Protein AF-D3SZ60-F1 (afdb_monomer_lite)

Secondary structure (DSSP, 8-state):
---TT--EEEEEEETTT--EEEEEE-TTS-EEESS-SS-TTS---EEEE---S------------------------------

Organism: Natrialba magadii (strain ATCC 43099 / DSM 3394 / CCM 3739 / CIP 104546 / IAM 13178 / JCM 8861 / NBRC 102185 / NCIMB 2190 / MS3) (NCBI:txid547559)

Sequence (83 aa):
MANRDDVSRELAKCTSCDSIYAARQWPDGEIQLIGSGSCPCGSTEFVIVDDTDSEQAGGSDEPDGKRDPDRDDDPSPGRTTAE

pLDDT: mean 71.37, std 15.5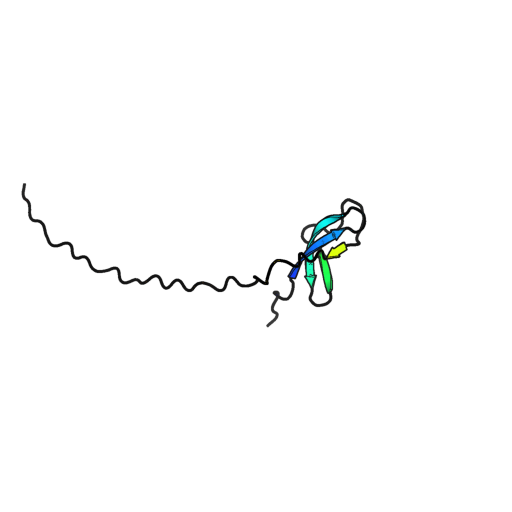1, range [45.0, 91.56]

Foldseek 3Di:
DDPPPQWDWFWKAFPPPRDIFIWIAHPVGDIGTDPDCDDPVRDPDIDTDPPPPDDDDPDPPDPPPPPPPPPPDDPPDDDDDDD

Structure (mmCIF, N/CA/C/O backbone):
data_AF-D3SZ60-F1
#
_entry.id   AF-D3SZ60-F1
#
loop_
_atom_site.group_PDB
_atom_site.id
_atom_site.type_symbol
_atom_site.label_atom_id
_atom_site.label_alt_id
_atom_site.label_comp_id
_atom_site.label_asym_id
_atom_site.label_entity_id
_atom_site.label_seq_id
_atom_site.pdbx_PDB_ins_code
_atom_site.Cartn_x
_atom_site.Cartn_y
_atom_site.Cartn_z
_atom_site.occupancy
_atom_site.B_iso_or_equiv
_atom_site.auth_seq_id
_atom_site.auth_comp_id
_atom_site.auth_asym_id
_atom_site.auth_atom_id
_atom_site.pdbx_PDB_model_num
ATOM 1 N N . MET A 1 1 ? 27.955 -1.418 -10.247 1.00 48.31 1 MET A N 1
ATOM 2 C CA . MET A 1 1 ? 26.926 -2.444 -9.987 1.00 48.31 1 MET A CA 1
ATOM 3 C C . MET A 1 1 ? 26.235 -2.106 -8.678 1.00 48.31 1 MET A C 1
ATOM 5 O O . MET A 1 1 ? 26.829 -2.280 -7.626 1.00 48.31 1 MET A O 1
ATOM 9 N N . ALA A 1 2 ? 25.048 -1.520 -8.780 1.00 45.16 2 ALA A N 1
ATOM 10 C CA . ALA A 1 2 ? 24.022 -1.416 -7.746 1.00 45.16 2 ALA A CA 1
ATOM 11 C C . ALA A 1 2 ? 22.759 -1.100 -8.550 1.00 45.16 2 ALA A C 1
ATOM 13 O O . ALA A 1 2 ? 22.546 0.051 -8.933 1.00 45.16 2 ALA A O 1
ATOM 14 N N . ASN A 1 3 ? 22.063 -2.149 -8.984 1.00 46.88 3 ASN A N 1
ATOM 15 C CA . ASN A 1 3 ? 20.800 -2.021 -9.693 1.00 46.88 3 ASN A CA 1
ATOM 16 C C . ASN A 1 3 ? 19.871 -1.336 -8.683 1.00 46.88 3 ASN A C 1
ATOM 18 O O . ASN A 1 3 ? 19.580 -1.878 -7.627 1.00 46.88 3 ASN A O 1
ATOM 22 N N . ARG A 1 4 ? 19.516 -0.073 -8.924 1.00 54.72 4 ARG A N 1
ATOM 23 C CA . ARG A 1 4 ? 18.533 0.646 -8.092 1.00 54.72 4 ARG A CA 1
A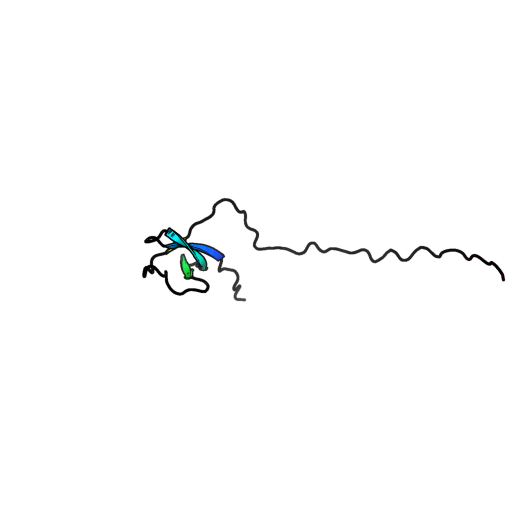TOM 24 C C . ARG A 1 4 ? 17.108 0.187 -8.438 1.00 54.72 4 ARG A C 1
ATOM 26 O O . ARG A 1 4 ? 16.145 0.853 -8.070 1.00 54.72 4 ARG A O 1
ATOM 33 N N . ASP A 1 5 ? 17.015 -0.913 -9.178 1.00 57.28 5 ASP A N 1
ATOM 34 C CA . ASP A 1 5 ? 15.839 -1.441 -9.843 1.00 57.28 5 ASP A CA 1
ATOM 35 C C . ASP A 1 5 ? 15.183 -2.577 -9.039 1.00 57.28 5 ASP A C 1
ATOM 37 O O . ASP A 1 5 ? 14.080 -2.979 -9.380 1.00 57.28 5 ASP A O 1
ATOM 41 N N . ASP A 1 6 ? 15.781 -3.025 -7.924 1.00 65.44 6 ASP A N 1
ATOM 42 C CA . ASP A 1 6 ? 15.146 -3.989 -7.005 1.00 65.44 6 ASP A CA 1
ATOM 43 C C . ASP A 1 6 ? 14.014 -3.368 -6.159 1.00 65.44 6 ASP A C 1
ATOM 45 O O . ASP A 1 6 ? 13.401 -4.054 -5.343 1.00 65.44 6 ASP A O 1
ATOM 49 N N . VAL A 1 7 ? 13.746 -2.061 -6.301 1.00 78.25 7 VAL A N 1
ATOM 50 C CA . VAL A 1 7 ? 12.643 -1.398 -5.598 1.00 78.25 7 VAL A CA 1
ATOM 51 C C . VAL A 1 7 ? 11.385 -1.391 -6.471 1.00 78.25 7 VAL A C 1
ATOM 53 O O . VAL A 1 7 ? 11.279 -0.637 -7.445 1.00 78.25 7 VAL A O 1
ATOM 56 N N . SER A 1 8 ? 10.408 -2.217 -6.105 1.00 81.88 8 SER A N 1
ATOM 57 C CA . SER A 1 8 ? 9.116 -2.278 -6.792 1.00 81.88 8 SER A CA 1
ATOM 58 C C . SER A 1 8 ? 8.215 -1.139 -6.331 1.00 81.88 8 SER A C 1
ATOM 60 O O . SER A 1 8 ? 8.197 -0.760 -5.156 1.00 81.88 8 SER A O 1
ATOM 62 N N . ARG A 1 9 ? 7.486 -0.532 -7.271 1.00 84.81 9 ARG A N 1
ATOM 63 C CA . ARG A 1 9 ? 6.494 0.505 -6.968 1.00 84.81 9 ARG A CA 1
ATOM 64 C C . ARG A 1 9 ? 5.142 -0.170 -6.824 1.00 84.81 9 ARG A C 1
ATOM 66 O O . ARG A 1 9 ? 4.572 -0.586 -7.820 1.00 84.81 9 ARG A O 1
ATOM 73 N N . GLU A 1 10 ? 4.644 -0.194 -5.601 1.00 86.56 10 GLU A N 1
ATOM 74 C CA . GLU A 1 10 ? 3.433 -0.907 -5.217 1.00 86.56 10 GLU A CA 1
ATOM 75 C C . GLU A 1 10 ? 2.392 0.056 -4.640 1.00 86.56 10 GLU A C 1
ATOM 77 O O . GLU A 1 10 ? 2.687 1.207 -4.292 1.00 86.56 10 GLU A O 1
ATOM 82 N N . LEU A 1 11 ? 1.154 -0.412 -4.512 1.00 89.00 11 LEU A N 1
ATOM 83 C CA . LEU A 1 11 ? 0.112 0.311 -3.793 1.00 89.00 11 LEU A CA 1
ATOM 84 C C . LEU A 1 11 ? 0.071 -0.163 -2.344 1.00 89.00 11 LEU A C 1
ATOM 86 O O . LEU A 1 11 ? 0.084 -1.355 -2.062 1.00 89.00 11 LEU A O 1
ATOM 90 N N . ALA A 1 12 ? 0.002 0.778 -1.407 1.00 88.94 12 ALA A N 1
ATOM 91 C CA . ALA A 1 12 ? -0.157 0.492 0.008 1.00 88.94 12 ALA A CA 1
ATOM 92 C C . ALA A 1 12 ? -1.469 1.076 0.529 1.00 88.94 12 ALA A C 1
ATOM 94 O O . ALA A 1 12 ? -1.829 2.219 0.244 1.00 88.94 12 ALA A O 1
ATOM 95 N N . LYS A 1 13 ? -2.176 0.289 1.331 1.00 90.06 13 LYS A N 1
ATOM 96 C CA . LYS A 1 13 ? -3.446 0.651 1.948 1.00 90.06 13 LYS A CA 1
ATOM 97 C C . LYS A 1 13 ? -3.271 0.899 3.432 1.00 90.06 13 LYS A C 1
ATOM 99 O O . LYS A 1 13 ? -2.652 0.103 4.133 1.00 90.06 13 LYS A O 1
ATOM 104 N N . CYS A 1 14 ? -3.852 1.989 3.916 1.00 91.56 14 CYS A N 1
ATOM 105 C CA . CYS A 1 14 ? -3.938 2.264 5.344 1.00 91.56 14 CYS A CA 1
ATOM 106 C C . CYS A 1 14 ? -4.909 1.284 6.015 1.00 91.56 14 CYS A C 1
ATOM 108 O O . CYS A 1 14 ? -6.060 1.171 5.595 1.00 91.56 14 CYS A O 1
ATOM 110 N N . THR A 1 15 ? -4.486 0.627 7.095 1.00 88.88 15 THR A N 1
ATOM 111 C CA . THR A 1 15 ? -5.334 -0.326 7.839 1.00 88.88 15 THR A CA 1
ATOM 112 C C . THR A 1 15 ? -6.421 0.347 8.680 1.00 88.88 15 THR A C 1
ATOM 114 O O . THR A 1 15 ? -7.330 -0.324 9.157 1.00 88.88 15 THR A O 1
ATOM 117 N N . SER A 1 16 ? -6.336 1.665 8.887 1.00 90.88 16 SER A N 1
ATOM 118 C CA . SER A 1 16 ? -7.271 2.409 9.745 1.00 90.88 16 SER A CA 1
ATOM 119 C C . SER A 1 16 ? -8.371 3.151 8.993 1.00 90.88 16 SER A C 1
ATOM 121 O O . SER A 1 16 ? -9.449 3.348 9.543 1.00 90.88 16 SER A O 1
ATOM 123 N N . CYS A 1 17 ? -8.099 3.622 7.776 1.00 91.38 17 CYS A N 1
ATOM 124 C CA . CYS A 1 17 ? -9.066 4.388 6.981 1.00 91.38 17 CYS A CA 1
ATOM 125 C C . CYS A 1 17 ? -9.274 3.840 5.568 1.00 91.38 17 CYS A C 1
ATOM 127 O O . CYS A 1 17 ? -9.997 4.454 4.788 1.00 91.38 17 CYS A O 1
ATOM 129 N N . ASP A 1 18 ? -8.600 2.742 5.223 1.00 88.62 18 ASP A N 1
ATOM 130 C CA . ASP A 1 18 ? -8.679 2.079 3.922 1.00 88.62 18 ASP A CA 1
ATOM 131 C C . ASP A 1 18 ? -8.229 2.931 2.717 1.00 88.62 18 ASP A C 1
ATOM 133 O O . ASP A 1 18 ? -8.378 2.505 1.572 1.00 88.62 18 ASP A O 1
ATOM 137 N N . SER A 1 19 ? -7.623 4.099 2.949 1.00 88.44 19 SER A N 1
ATOM 138 C CA . SER A 1 19 ? -7.059 4.943 1.892 1.00 88.44 19 SER A CA 1
ATOM 139 C C . SER A 1 19 ? -5.855 4.287 1.211 1.00 88.44 19 SER A C 1
ATOM 141 O O . SER A 1 19 ? -4.993 3.713 1.882 1.00 88.44 19 SER A O 1
ATOM 143 N N . ILE A 1 20 ? -5.777 4.433 -0.114 1.00 89.12 20 ILE A N 1
ATOM 144 C CA . ILE A 1 20 ? -4.710 3.889 -0.965 1.00 89.12 20 ILE A CA 1
ATOM 145 C C . ILE A 1 20 ? -3.661 4.960 -1.266 1.00 89.12 20 ILE A C 1
ATOM 147 O O . ILE A 1 20 ? -3.996 6.091 -1.624 1.00 89.12 20 ILE A O 1
ATOM 151 N N . TYR A 1 21 ? -2.391 4.580 -1.162 1.00 87.62 21 TYR A N 1
ATOM 152 C CA . TYR A 1 21 ? -1.229 5.424 -1.410 1.00 87.62 21 TYR A CA 1
ATOM 153 C C . TYR A 1 21 ? -0.215 4.700 -2.289 1.00 87.62 21 TYR A C 1
ATOM 155 O O . TYR A 1 21 ? -0.084 3.480 -2.237 1.00 87.62 21 TYR A O 1
ATOM 163 N N . ALA A 1 22 ? 0.544 5.465 -3.069 1.00 88.25 22 ALA A N 1
ATOM 164 C CA . ALA A 1 22 ? 1.700 4.927 -3.770 1.00 88.25 22 ALA A CA 1
ATOM 165 C C . ALA A 1 22 ? 2.838 4.674 -2.772 1.00 88.25 22 ALA A C 1
ATOM 167 O O . ALA A 1 22 ? 3.191 5.558 -1.985 1.00 88.25 22 ALA A O 1
ATOM 168 N N . ALA A 1 23 ? 3.436 3.491 -2.833 1.00 88.94 23 ALA A N 1
ATOM 169 C CA . ALA A 1 23 ? 4.540 3.075 -1.988 1.00 88.94 23 ALA A CA 1
ATOM 170 C C . ALA A 1 23 ? 5.632 2.382 -2.809 1.00 88.94 23 ALA A C 1
ATOM 172 O O . ALA A 1 23 ? 5.465 2.036 -3.976 1.00 88.94 23 ALA A O 1
ATOM 173 N N . ARG A 1 24 ? 6.799 2.225 -2.201 1.00 87.38 24 ARG A N 1
ATOM 174 C CA . ARG A 1 24 ? 7.895 1.409 -2.708 1.00 87.38 24 ARG A CA 1
ATOM 175 C C . ARG A 1 24 ? 8.092 0.255 -1.757 1.00 87.38 24 ARG A C 1
ATOM 177 O O . ARG A 1 24 ? 8.204 0.501 -0.558 1.00 87.38 24 ARG A O 1
ATOM 184 N N . GLN A 1 25 ? 8.140 -0.951 -2.294 1.00 86.38 25 GLN A N 1
ATOM 185 C CA . GLN A 1 25 ? 8.523 -2.132 -1.549 1.00 86.38 25 GLN A CA 1
ATOM 186 C C . GLN A 1 25 ? 9.974 -2.467 -1.883 1.00 86.38 25 GLN A C 1
ATOM 188 O O . GLN A 1 25 ? 10.345 -2.607 -3.050 1.00 86.38 25 GLN A O 1
ATOM 193 N N . TRP A 1 26 ? 10.797 -2.550 -0.848 1.00 86.44 26 TRP A N 1
ATOM 194 C CA . TRP A 1 26 ? 12.166 -3.030 -0.943 1.00 86.44 26 TRP A CA 1
ATOM 195 C C . TRP A 1 26 ? 12.199 -4.565 -0.895 1.00 86.44 26 TRP A C 1
ATOM 197 O O . TRP A 1 26 ? 11.281 -5.181 -0.347 1.00 86.44 26 TRP A O 1
ATOM 207 N N . PRO A 1 27 ? 13.252 -5.212 -1.423 1.00 78.81 27 PRO A N 1
ATOM 208 C CA . PRO A 1 27 ? 13.350 -6.674 -1.449 1.00 78.81 27 PRO A CA 1
ATOM 209 C C . PRO A 1 27 ? 13.460 -7.307 -0.051 1.00 78.81 27 PRO A C 1
ATOM 211 O O . PRO A 1 27 ? 13.202 -8.497 0.108 1.00 78.81 27 PRO A O 1
ATOM 214 N N . ASP A 1 28 ? 13.825 -6.531 0.972 1.00 82.31 28 ASP A N 1
ATOM 215 C CA . ASP A 1 28 ? 13.789 -6.946 2.380 1.00 82.31 28 ASP A CA 1
ATOM 216 C C . ASP A 1 28 ? 12.376 -6.908 2.999 1.00 82.31 28 ASP A C 1
ATOM 218 O O . ASP A 1 28 ? 12.168 -7.439 4.091 1.00 82.31 28 ASP A O 1
ATOM 222 N N . GLY A 1 29 ? 11.400 -6.333 2.289 1.00 78.94 29 GLY A N 1
ATOM 223 C CA . GLY A 1 29 ? 10.019 -6.178 2.736 1.00 78.94 29 GLY A CA 1
ATOM 224 C C . GLY A 1 29 ? 9.701 -4.816 3.355 1.00 78.94 29 GLY A C 1
ATOM 225 O O . GLY A 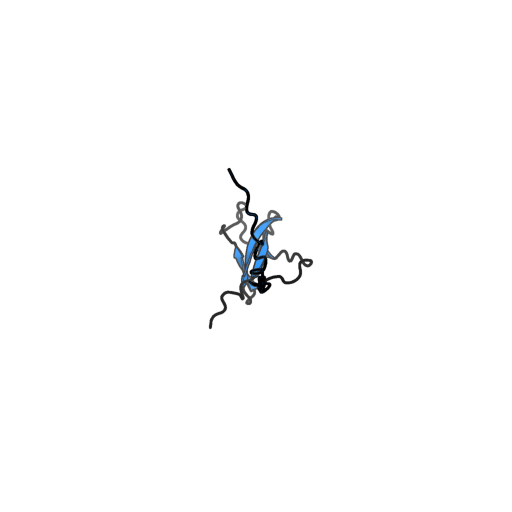1 29 ? 8.547 -4.592 3.722 1.00 78.94 29 GLY A O 1
ATOM 226 N N . GLU A 1 30 ? 10.664 -3.895 3.462 1.00 84.88 30 GLU A N 1
ATOM 227 C CA . GLU A 1 30 ? 10.406 -2.524 3.898 1.00 84.88 30 GLU A CA 1
ATOM 228 C C . GLU A 1 30 ? 9.495 -1.789 2.904 1.00 84.88 30 GLU A C 1
ATOM 230 O O . GLU A 1 30 ? 9.667 -1.851 1.685 1.00 84.88 30 GLU A O 1
ATOM 235 N N . ILE A 1 31 ? 8.512 -1.063 3.441 1.00 86.75 31 ILE A N 1
ATOM 236 C CA . ILE A 1 31 ? 7.537 -0.298 2.663 1.00 86.75 31 ILE A CA 1
ATOM 237 C C . ILE A 1 31 ? 7.754 1.187 2.935 1.00 86.75 31 ILE A C 1
ATOM 239 O O . ILE A 1 31 ? 7.622 1.653 4.066 1.00 86.75 31 ILE A O 1
ATOM 243 N N . GLN A 1 32 ? 8.025 1.954 1.883 1.00 86.44 32 GLN A N 1
ATOM 244 C CA . GLN A 1 32 ? 8.205 3.400 1.959 1.00 86.44 32 GLN A CA 1
ATOM 245 C C . GLN A 1 32 ? 7.169 4.113 1.091 1.00 86.44 32 GLN A C 1
ATOM 247 O O . GLN A 1 32 ? 7.180 4.000 -0.134 1.00 86.44 32 GLN A O 1
ATOM 252 N N . LEU A 1 33 ? 6.297 4.908 1.709 1.00 87.88 33 LEU A N 1
ATOM 253 C CA . LEU A 1 33 ? 5.349 5.746 0.976 1.00 87.88 33 LEU A CA 1
ATOM 254 C C . LEU A 1 33 ? 6.058 6.766 0.071 1.00 87.88 33 LEU A C 1
ATOM 256 O O . LEU A 1 33 ? 7.053 7.392 0.443 1.00 87.88 33 LEU A O 1
ATOM 260 N N . ILE A 1 34 ? 5.508 6.968 -1.126 1.00 86.50 34 ILE A N 1
ATOM 261 C CA . ILE A 1 34 ? 5.993 7.949 -2.096 1.00 86.50 34 ILE A CA 1
ATOM 262 C C . ILE A 1 34 ? 5.161 9.226 -1.961 1.00 86.50 34 ILE A C 1
ATOM 264 O O . ILE A 1 34 ? 3.944 9.214 -2.122 1.00 86.50 34 ILE A O 1
ATOM 268 N N . GLY A 1 35 ? 5.822 10.356 -1.708 1.00 77.62 35 GLY A N 1
ATOM 269 C CA . GLY A 1 35 ? 5.193 11.684 -1.732 1.00 77.62 35 GLY A CA 1
ATOM 270 C C . GLY A 1 35 ? 4.395 12.068 -0.480 1.00 77.62 35 GLY A C 1
ATOM 271 O O . GLY A 1 35 ? 3.996 13.222 -0.357 1.00 77.62 35 GLY A O 1
ATOM 272 N N . SER A 1 36 ? 4.205 11.158 0.476 1.00 69.06 36 SER A N 1
ATOM 273 C CA . SER A 1 36 ? 3.588 11.447 1.777 1.00 69.06 36 SER A CA 1
ATOM 274 C C . SER A 1 36 ? 4.223 10.576 2.861 1.00 69.06 36 SER A C 1
ATOM 276 O O . SER A 1 36 ? 4.521 9.418 2.610 1.00 69.06 36 SER A O 1
ATOM 278 N N . GLY A 1 37 ? 4.500 11.136 4.042 1.00 72.69 37 GLY A N 1
ATOM 279 C CA . GLY A 1 37 ? 5.138 10.399 5.146 1.00 72.69 37 GLY A CA 1
ATOM 280 C C . GLY A 1 37 ? 4.151 9.725 6.103 1.00 72.69 37 GLY A C 1
ATOM 281 O O . GLY A 1 37 ? 4.558 8.934 6.948 1.00 72.69 37 GLY A O 1
ATOM 282 N N . SER A 1 38 ? 2.864 10.054 6.003 1.00 78.19 38 SER A N 1
ATOM 283 C CA . SER A 1 38 ? 1.829 9.576 6.915 1.00 78.19 38 SER A CA 1
ATOM 284 C C . SER A 1 38 ? 0.442 9.684 6.292 1.00 78.19 38 SER A C 1
ATOM 286 O O . SER A 1 38 ? 0.195 10.493 5.394 1.00 78.19 38 SER A O 1
ATOM 288 N N . CYS A 1 39 ? -0.483 8.873 6.802 1.00 84.06 39 CYS A N 1
ATOM 289 C CA . CYS A 1 39 ? -1.894 8.999 6.481 1.00 84.06 39 CYS A CA 1
ATOM 290 C C . CYS A 1 39 ? -2.459 10.275 7.137 1.00 84.06 39 CYS A C 1
ATOM 292 O O . CYS A 1 39 ? -2.155 10.536 8.303 1.00 84.06 39 CYS A O 1
ATOM 294 N N . PRO A 1 40 ? -3.365 11.026 6.481 1.00 83.62 40 PRO A N 1
ATOM 295 C CA . PRO A 1 40 ? -4.101 12.133 7.104 1.00 83.62 40 PRO A CA 1
ATOM 296 C C . PRO A 1 40 ? -4.971 11.686 8.289 1.00 83.62 40 PRO A C 1
ATOM 298 O O . PRO A 1 40 ? -5.372 12.504 9.108 1.00 83.62 40 PRO A O 1
ATOM 301 N N . CYS A 1 41 ? -5.247 10.385 8.393 1.00 86.50 41 CYS A N 1
ATOM 302 C CA . CYS A 1 41 ? -5.923 9.766 9.524 1.00 86.50 41 CYS A CA 1
ATOM 303 C C . CYS A 1 41 ? -5.045 9.635 10.784 1.00 86.50 41 CYS A C 1
ATOM 305 O O . CYS A 1 41 ? -5.569 9.335 11.851 1.00 86.50 41 CYS A O 1
ATOM 307 N N . GLY A 1 42 ? -3.728 9.850 10.674 1.00 85.38 42 GLY A N 1
ATOM 308 C CA . GLY A 1 42 ? -2.768 9.714 11.774 1.00 85.38 42 GLY A CA 1
ATOM 309 C C . GLY A 1 42 ? -2.129 8.329 11.902 1.00 85.38 42 GLY A C 1
ATOM 310 O O . GLY A 1 42 ? -1.181 8.174 12.667 1.00 85.38 42 GLY A O 1
ATOM 311 N N . SER A 1 43 ? -2.592 7.339 11.140 1.00 85.00 43 SER A N 1
ATOM 312 C CA . SER A 1 43 ? -2.013 5.995 11.152 1.0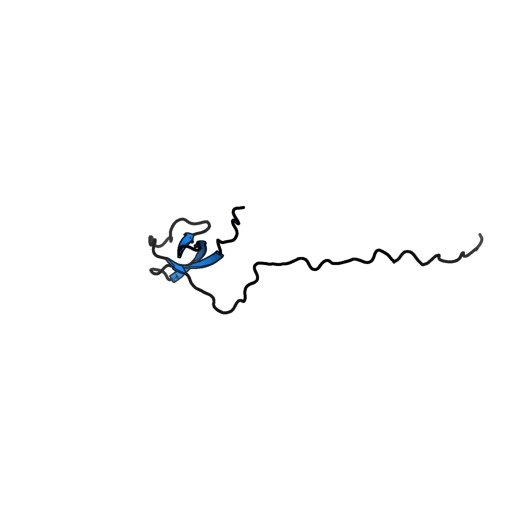0 85.00 43 SER A CA 1
ATOM 313 C C . SER A 1 43 ? -0.737 5.908 10.320 1.00 85.00 43 SER A C 1
ATOM 315 O O . SER A 1 43 ? -0.608 6.528 9.259 1.00 85.00 43 SER A O 1
ATOM 317 N N . THR A 1 44 ? 0.199 5.098 10.809 1.00 84.62 44 THR A N 1
ATOM 318 C CA . THR A 1 44 ? 1.461 4.759 10.136 1.00 84.62 44 THR A CA 1
ATOM 319 C C . THR A 1 44 ? 1.530 3.284 9.745 1.00 84.62 44 THR A C 1
ATOM 321 O O . THR A 1 44 ? 2.581 2.801 9.336 1.00 84.62 44 THR A O 1
ATOM 324 N N . GLU A 1 45 ? 0.421 2.563 9.903 1.00 86.94 45 GLU A N 1
ATOM 325 C CA . GLU A 1 45 ? 0.294 1.159 9.532 1.00 86.94 45 GLU A CA 1
ATOM 326 C C . GLU A 1 45 ? -0.276 1.048 8.120 1.00 86.94 45 GLU A C 1
ATOM 328 O O . GLU A 1 45 ? -1.405 1.468 7.839 1.00 86.94 45 GLU A O 1
ATOM 333 N N . PHE A 1 46 ? 0.528 0.473 7.232 1.00 87.56 46 PHE A N 1
ATOM 334 C CA . PHE A 1 46 ? 0.194 0.288 5.831 1.00 87.56 46 PHE A CA 1
ATOM 335 C C . PHE A 1 46 ? 0.486 -1.146 5.411 1.00 87.56 46 PHE A C 1
ATOM 337 O O . PHE A 1 46 ? 1.448 -1.753 5.878 1.00 87.56 46 PHE A O 1
ATOM 344 N N . VAL A 1 47 ? -0.338 -1.671 4.512 1.00 89.19 47 VAL A N 1
ATOM 345 C CA . VAL A 1 47 ? -0.186 -3.012 3.939 1.00 89.19 47 VAL A CA 1
ATOM 346 C C . VAL A 1 47 ? -0.136 -2.915 2.420 1.00 89.19 47 VAL A C 1
ATOM 348 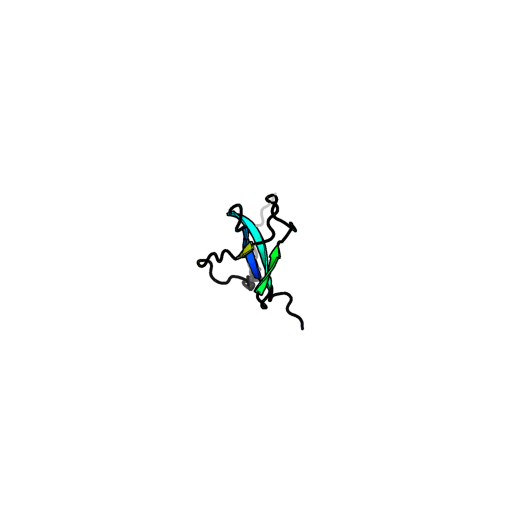O O . VAL A 1 47 ? -0.882 -2.123 1.845 1.00 89.19 47 VAL A O 1
ATOM 351 N N . ILE A 1 48 ? 0.740 -3.687 1.771 1.00 88.94 48 ILE A N 1
ATOM 352 C CA . ILE A 1 48 ? 0.779 -3.758 0.304 1.00 88.94 48 ILE A CA 1
ATOM 353 C C . ILE A 1 48 ? -0.531 -4.368 -0.196 1.00 88.94 48 ILE A C 1
ATOM 355 O O . ILE A 1 48 ? -0.968 -5.412 0.290 1.00 88.94 48 ILE A O 1
ATOM 359 N N . VAL A 1 49 ? -1.164 -3.684 -1.142 1.00 87.56 49 VAL A N 1
ATOM 360 C CA . VAL A 1 49 ? -2.268 -4.212 -1.934 1.00 87.56 49 VAL A CA 1
ATOM 361 C C . VAL A 1 49 ? -1.647 -4.692 -3.228 1.00 87.56 49 VAL A C 1
ATOM 363 O O . VAL A 1 49 ? -1.398 -3.901 -4.132 1.00 87.56 49 VAL A O 1
ATOM 366 N N . ASP A 1 50 ? -1.337 -5.981 -3.253 1.00 73.31 50 ASP A N 1
ATOM 367 C CA . ASP A 1 50 ? -0.879 -6.659 -4.453 1.00 73.31 50 ASP A CA 1
ATOM 368 C C . ASP A 1 50 ? -2.076 -6.762 -5.408 1.00 73.31 50 ASP A C 1
ATOM 370 O O . ASP A 1 50 ? -3.071 -7.429 -5.107 1.00 73.31 50 ASP A O 1
ATOM 374 N N . ASP A 1 51 ? -2.027 -6.022 -6.515 1.00 62.12 51 ASP A N 1
ATOM 375 C CA . ASP A 1 51 ? -2.979 -6.176 -7.613 1.00 62.12 51 ASP A CA 1
ATOM 376 C C . ASP A 1 51 ? -2.490 -7.373 -8.431 1.00 62.12 51 ASP A C 1
ATOM 378 O O . ASP A 1 51 ? -1.774 -7.238 -9.422 1.00 62.12 51 ASP A O 1
ATOM 382 N N . THR A 1 52 ? -2.764 -8.577 -7.929 1.00 51.88 52 THR A N 1
ATOM 383 C CA . THR A 1 52 ? -2.340 -9.841 -8.540 1.00 51.88 52 THR A CA 1
ATOM 384 C C . THR A 1 52 ? -3.136 -10.118 -9.826 1.00 51.88 52 THR A C 1
ATOM 386 O O . THR A 1 52 ? -3.834 -11.120 -9.926 1.00 51.88 52 THR A O 1
ATOM 389 N N . ASP A 1 53 ? -3.071 -9.209 -10.803 1.00 48.16 53 ASP A N 1
ATOM 390 C CA . ASP A 1 53 ? -3.424 -9.411 -12.213 1.00 48.16 53 ASP A CA 1
ATOM 391 C C . ASP A 1 53 ? -2.785 -8.318 -13.094 1.00 48.16 53 ASP A C 1
ATOM 393 O O . ASP A 1 53 ? -3.440 -7.622 -13.863 1.00 48.16 53 ASP A O 1
ATOM 397 N N . SER A 1 54 ? -1.481 -8.085 -12.973 1.00 46.44 54 SER A N 1
ATOM 398 C CA . SER A 1 54 ? -0.746 -7.346 -14.003 1.00 46.44 54 SER A CA 1
ATOM 399 C C . SER A 1 54 ? 0.673 -7.869 -14.072 1.00 46.44 54 SER A C 1
ATOM 401 O O . SER A 1 54 ? 1.542 -7.549 -13.267 1.00 46.44 54 SER A O 1
ATOM 403 N N . GLU A 1 55 ? 0.859 -8.757 -15.038 1.00 53.03 55 GLU A N 1
ATOM 404 C CA . GLU A 1 55 ? 2.123 -9.357 -15.406 1.00 53.03 55 GLU A CA 1
ATOM 405 C C . GLU A 1 55 ? 3.237 -8.306 -15.478 1.00 53.03 55 GLU A C 1
ATOM 407 O O . GLU A 1 55 ? 3.082 -7.238 -16.070 1.00 53.03 55 GLU A O 1
ATOM 412 N N . GLN A 1 56 ? 4.365 -8.650 -14.859 1.00 59.34 56 GLN A N 1
ATOM 413 C CA . GLN A 1 56 ? 5.687 -8.066 -15.052 1.00 59.34 56 GLN A CA 1
ATOM 414 C C . GLN A 1 56 ? 5.819 -7.266 -16.361 1.00 59.34 56 GLN A C 1
ATOM 416 O O . GLN A 1 56 ? 5.945 -7.838 -17.440 1.00 59.34 56 GLN A O 1
ATOM 421 N N . ALA A 1 57 ? 5.860 -5.939 -16.266 1.00 54.66 57 ALA A N 1
ATOM 422 C CA . ALA A 1 57 ? 6.278 -5.083 -17.375 1.00 54.66 57 ALA A CA 1
ATOM 423 C C . ALA A 1 57 ? 7.164 -3.933 -16.876 1.00 54.66 57 ALA A C 1
ATOM 425 O O . ALA A 1 57 ? 7.035 -2.776 -17.271 1.00 54.66 57 ALA A O 1
ATOM 426 N N . GLY A 1 58 ? 8.111 -4.267 -15.999 1.00 53.06 58 GLY A N 1
ATOM 427 C CA . GLY A 1 58 ? 9.401 -3.594 -16.004 1.00 53.06 58 GLY A CA 1
ATOM 428 C C . GLY A 1 58 ? 10.186 -4.109 -17.206 1.00 53.06 58 GLY A C 1
ATOM 429 O O . GLY A 1 58 ? 10.720 -5.211 -17.157 1.00 53.06 58 GLY A O 1
ATOM 430 N N . GLY A 1 59 ? 10.208 -3.336 -18.291 1.00 48.72 59 GLY A N 1
ATOM 431 C CA . GLY A 1 59 ? 10.995 -3.655 -19.481 1.00 48.72 59 GLY A CA 1
ATOM 432 C C . GLY A 1 59 ? 10.266 -3.347 -20.779 1.00 48.72 59 GLY A C 1
ATOM 433 O O . GLY A 1 59 ? 9.911 -4.258 -21.519 1.00 48.72 59 GLY A O 1
ATOM 434 N N . SER A 1 60 ? 10.086 -2.065 -21.100 1.00 45.00 60 SER A N 1
ATOM 435 C CA . SER A 1 60 ? 9.999 -1.675 -22.510 1.00 45.00 60 SER A CA 1
ATOM 436 C C . SER A 1 60 ? 11.393 -1.854 -23.110 1.00 45.00 60 SER A C 1
ATOM 438 O O . SER A 1 60 ? 12.131 -0.882 -23.260 1.00 45.00 60 SER A O 1
ATOM 440 N N . ASP A 1 61 ? 11.783 -3.105 -23.362 1.00 54.88 61 ASP A N 1
ATOM 441 C CA . ASP A 1 61 ? 12.898 -3.390 -24.249 1.00 54.88 61 ASP A CA 1
ATOM 442 C C . ASP A 1 61 ? 12.455 -2.925 -25.638 1.00 54.88 61 ASP A C 1
ATOM 444 O O . ASP A 1 61 ? 11.435 -3.343 -26.193 1.00 54.88 61 ASP A O 1
ATOM 448 N N . GLU A 1 62 ? 13.174 -1.908 -26.078 1.00 63.56 62 GLU A N 1
ATOM 449 C CA . GLU A 1 62 ? 13.140 -1.241 -27.361 1.00 63.56 62 GLU A CA 1
ATOM 450 C C . GLU A 1 62 ? 12.739 -2.199 -28.500 1.00 63.56 62 GLU A C 1
ATOM 452 O O . GLU A 1 62 ? 13.480 -3.136 -28.809 1.00 63.56 62 GLU A O 1
ATOM 457 N N . PRO A 1 63 ? 11.609 -1.993 -29.204 1.00 54.72 63 PRO A N 1
ATOM 458 C CA . PRO A 1 63 ? 11.535 -2.520 -30.546 1.00 54.72 63 PRO A CA 1
ATOM 459 C C . PRO A 1 63 ? 12.512 -1.681 -31.365 1.00 54.72 63 PRO A C 1
ATOM 461 O O . PRO A 1 63 ? 12.203 -0.550 -31.747 1.00 54.72 63 PRO A O 1
ATOM 464 N N . ASP A 1 64 ? 13.697 -2.255 -31.576 1.00 59.25 64 ASP A N 1
ATOM 465 C CA . ASP A 1 64 ? 14.711 -1.892 -32.560 1.00 59.25 64 ASP A CA 1
ATOM 466 C C . ASP A 1 64 ? 14.014 -1.734 -33.921 1.00 59.25 64 ASP A C 1
ATOM 468 O O . ASP A 1 64 ? 13.847 -2.654 -34.730 1.00 59.25 64 ASP A O 1
ATOM 472 N N . GLY A 1 65 ? 13.457 -0.542 -34.106 1.00 52.31 65 GLY A N 1
ATOM 473 C CA . GLY A 1 65 ? 12.785 -0.099 -35.303 1.00 52.31 65 GLY A CA 1
ATOM 474 C C . GLY A 1 65 ? 13.858 0.292 -36.291 1.00 52.31 65 GLY A C 1
ATOM 475 O O . GLY A 1 65 ? 14.074 1.480 -36.527 1.00 52.31 65 GLY A O 1
ATOM 476 N N . LYS A 1 66 ? 14.526 -0.715 -36.856 1.00 59.03 66 LYS A N 1
ATOM 477 C CA . LYS A 1 66 ? 15.213 -0.654 -38.147 1.00 59.03 66 LYS A CA 1
ATOM 478 C C . LYS A 1 66 ? 14.273 -0.017 -39.169 1.00 59.03 66 LYS A C 1
ATOM 480 O O . LYS A 1 66 ? 13.483 -0.674 -39.833 1.00 59.03 66 LYS A O 1
ATOM 485 N N . ARG A 1 67 ? 14.301 1.311 -39.216 1.00 57.69 67 ARG A N 1
ATOM 486 C CA . ARG A 1 67 ? 13.697 2.115 -40.265 1.00 57.69 67 ARG A CA 1
ATOM 487 C C . ARG A 1 67 ? 14.659 2.006 -41.433 1.00 57.69 67 ARG A C 1
ATOM 489 O O . ARG A 1 67 ? 15.685 2.679 -41.433 1.00 57.69 67 ARG A O 1
ATOM 496 N N . ASP A 1 68 ? 14.349 1.097 -42.350 1.00 60.38 68 ASP A N 1
ATOM 497 C CA . ASP A 1 68 ? 15.072 0.911 -43.603 1.00 60.38 68 ASP A CA 1
ATOM 498 C C . ASP A 1 68 ? 15.306 2.279 -44.281 1.00 60.38 68 ASP A C 1
ATOM 500 O O . ASP A 1 68 ? 14.336 2.993 -44.556 1.00 60.38 68 ASP A O 1
ATOM 504 N N . PRO A 1 69 ? 16.565 2.692 -44.524 1.00 62.38 69 PRO A N 1
ATOM 505 C CA . PRO A 1 69 ? 16.870 3.924 -45.251 1.00 62.38 69 PRO A CA 1
ATOM 506 C C . PRO A 1 69 ? 16.775 3.768 -46.783 1.00 62.38 69 PRO A C 1
ATOM 508 O O . PRO A 1 69 ? 17.043 4.721 -47.503 1.00 62.38 69 PRO A O 1
ATOM 511 N N . ASP A 1 70 ? 16.342 2.615 -47.298 1.00 58.44 70 ASP A N 1
ATOM 512 C CA . ASP A 1 70 ? 16.284 2.309 -48.736 1.00 58.44 70 ASP A CA 1
ATOM 513 C C . ASP A 1 70 ? 14.970 2.766 -49.397 1.00 58.44 70 ASP A C 1
ATOM 515 O O . ASP A 1 70 ? 14.204 1.992 -49.974 1.00 58.44 70 ASP A O 1
ATOM 519 N N . ARG A 1 71 ? 14.686 4.070 -49.321 1.00 54.16 71 ARG A N 1
ATOM 520 C CA . ARG A 1 71 ? 13.742 4.698 -50.259 1.00 54.16 71 ARG A CA 1
ATOM 521 C C . ARG A 1 71 ? 14.365 5.870 -51.010 1.00 54.16 71 ARG A C 1
ATOM 523 O O . ARG A 1 71 ? 13.698 6.862 -51.283 1.00 54.16 71 ARG A O 1
ATOM 530 N N . ASP A 1 72 ? 15.630 5.707 -51.371 1.00 59.56 72 ASP A N 1
ATOM 531 C CA . ASP A 1 72 ? 16.226 6.328 -52.548 1.00 59.56 72 ASP A CA 1
ATOM 532 C C . ASP A 1 72 ? 16.038 5.373 -53.741 1.00 59.56 72 ASP A C 1
ATOM 534 O O . ASP A 1 72 ? 16.910 4.553 -53.990 1.00 59.56 72 ASP A O 1
ATOM 538 N N . ASP A 1 73 ? 14.897 5.439 -54.444 1.00 59.75 73 ASP A N 1
ATOM 539 C CA . ASP A 1 73 ? 14.829 5.182 -55.901 1.00 59.75 73 ASP A CA 1
ATOM 540 C C . ASP A 1 73 ? 13.445 5.586 -56.463 1.00 59.75 73 ASP A C 1
ATOM 542 O O . ASP A 1 73 ? 12.506 4.795 -56.526 1.00 59.75 73 ASP A O 1
ATOM 546 N N . ASP A 1 74 ? 13.292 6.855 -56.845 1.00 51.38 74 ASP A N 1
ATOM 547 C CA . ASP A 1 74 ? 12.478 7.205 -58.019 1.00 51.38 74 ASP A CA 1
ATOM 548 C C . ASP A 1 74 ? 13.150 8.393 -58.725 1.00 51.38 74 ASP A C 1
ATOM 550 O O . ASP A 1 74 ? 12.891 9.558 -58.397 1.00 51.38 74 ASP A O 1
ATOM 554 N N . PRO A 1 75 ? 14.079 8.141 -59.666 1.00 60.84 75 PRO A N 1
ATOM 555 C CA . PRO A 1 75 ? 14.522 9.165 -60.591 1.00 60.84 75 PRO A CA 1
ATOM 556 C C . PRO A 1 75 ? 13.351 9.473 -61.522 1.00 60.84 75 PRO A C 1
ATOM 558 O O . PRO A 1 75 ? 13.213 8.862 -62.580 1.00 60.84 75 PRO A O 1
ATOM 561 N N . SER A 1 76 ? 12.492 10.417 -61.133 1.00 57.34 76 SER A N 1
ATOM 562 C CA . SER A 1 76 ? 11.423 10.892 -62.005 1.00 57.34 76 SER A CA 1
ATOM 563 C C . SER A 1 76 ? 12.029 11.336 -63.349 1.00 57.34 76 SER A C 1
ATOM 565 O O . SER A 1 76 ? 12.820 12.287 -63.390 1.00 57.34 76 SER A O 1
ATOM 567 N N . PRO A 1 77 ? 11.709 10.641 -64.458 1.00 61.03 77 PRO A N 1
ATOM 568 C CA . PRO A 1 77 ? 12.288 10.928 -65.756 1.00 61.03 77 PRO A CA 1
ATOM 569 C C . PRO A 1 77 ? 11.747 12.259 -66.280 1.00 61.03 77 PRO A C 1
ATOM 571 O O . PRO A 1 77 ? 10.588 12.623 -66.066 1.00 61.03 77 PRO A O 1
ATOM 574 N N . GLY A 1 78 ? 12.620 12.995 -66.966 1.00 58.59 78 GLY A N 1
ATOM 575 C CA . GLY A 1 78 ? 12.373 14.355 -67.420 1.00 58.59 78 GLY A CA 1
ATOM 576 C C . GLY A 1 78 ? 11.060 14.551 -68.181 1.00 58.59 78 GLY A C 1
ATOM 577 O O . GLY A 1 78 ? 10.654 13.739 -69.012 1.00 58.59 78 GLY A O 1
ATOM 578 N N . ARG A 1 79 ? 10.437 15.709 -67.951 1.00 54.12 79 ARG A N 1
ATOM 579 C CA . ARG A 1 79 ? 9.423 16.272 -68.844 1.00 54.12 79 ARG A CA 1
ATOM 580 C C . ARG A 1 79 ? 9.873 17.654 -69.294 1.00 54.12 79 ARG A C 1
ATOM 582 O O . ARG A 1 79 ? 9.767 18.632 -68.566 1.00 54.12 79 ARG A O 1
ATOM 589 N N . THR A 1 80 ? 10.377 17.714 -70.519 1.00 60.56 80 THR A N 1
ATOM 590 C CA . THR A 1 80 ? 10.467 18.934 -71.320 1.00 60.56 80 THR A CA 1
ATOM 591 C C . THR A 1 80 ? 9.058 19.433 -71.665 1.00 60.56 80 THR A C 1
ATOM 593 O O . THR A 1 80 ? 8.274 18.683 -72.245 1.00 60.56 80 THR A O 1
ATOM 596 N N . THR A 1 81 ? 8.742 20.685 -71.339 1.00 59.97 81 THR A N 1
ATOM 597 C CA . THR A 1 81 ? 7.675 21.542 -71.912 1.00 59.97 81 THR A CA 1
ATOM 598 C C . THR A 1 81 ? 8.020 22.951 -71.410 1.00 59.97 81 THR A C 1
ATOM 600 O O . THR A 1 81 ? 8.036 23.160 -70.205 1.00 59.97 81 THR A O 1
ATOM 603 N N . ALA A 1 82 ? 8.711 23.778 -72.200 1.00 59.44 82 ALA A N 1
ATOM 604 C CA . ALA A 1 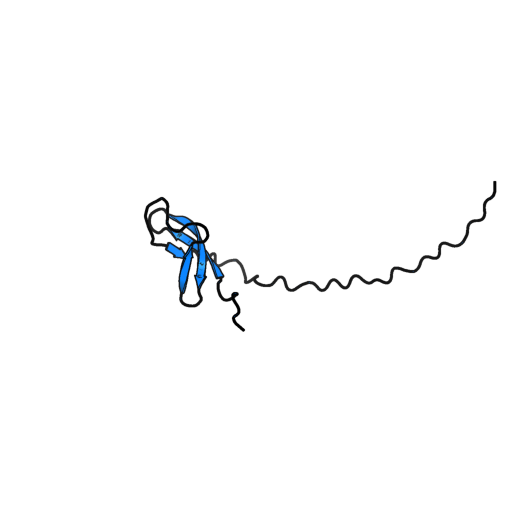82 ? 8.146 24.713 -73.179 1.00 59.44 82 ALA A CA 1
ATOM 605 C C . ALA A 1 82 ? 7.133 25.672 -72.535 1.00 59.44 82 ALA A C 1
ATOM 607 O O . ALA A 1 82 ? 6.020 25.244 -72.256 1.00 59.44 82 ALA A O 1
ATOM 608 N N . GLU A 1 83 ? 7.551 26.916 -72.283 1.00 57.91 83 GLU A N 1
ATOM 609 C CA . GLU A 1 83 ? 7.019 28.160 -72.875 1.00 57.91 83 GLU A CA 1
ATOM 610 C C . GLU A 1 83 ? 7.998 29.320 -72.623 1.00 57.91 83 GLU A C 1
ATOM 612 O O . GLU A 1 83 ? 8.593 29.371 -71.521 1.00 57.91 83 GLU A O 1
#

Radius of gyration: 27.16 Å; chains: 1; bounding box: 36×38×85 Å